Protein AF-A0A2A1ZSE4-F1 (afdb_monomer_lite)

pLDDT: mean 92.21, std 5.9, range [72.31, 97.88]

Sequence (73 aa):
MDPQLSALLELIMFFVFFPLAFQAFVAFDLSKFFKKNYNWQIQFIYIISAIIFAYLASNSLLRLFELMYIIFD

Secondary structure (DSSP, 8-state):
--HHHHHHHHHHHHHHHHHHHHHHHHHS-GGGTSPTT-HHHHHHHHHHHHHHHHHHHHHHHHHHHHHHHHHH-

Foldseek 3Di:
DPPVVLVVQLVVQLVVQLVVQLVVLVVPPCVVVDDPPPVVVSNVVSNVRSNVVSNVVSVVVSVVVVVVVVVPD

Structure (mmCIF, N/CA/C/O backbone):
data_AF-A0A2A1ZSE4-F1
#
_entry.id   AF-A0A2A1ZSE4-F1
#
loop_
_atom_site.group_PDB
_atom_site.id
_atom_site.type_symbol
_atom_site.label_atom_id
_atom_site.label_alt_id
_atom_site.label_comp_id
_atom_site.label_asym_id
_atom_site.label_entity_id
_atom_site.label_seq_id
_atom_site.pdbx_PDB_ins_code
_atom_site.Cartn_x
_atom_site.Cartn_y
_atom_site.Cartn_z
_atom_site.occupancy
_atom_site.B_iso_or_equiv
_atom_site.auth_seq_id
_atom_site.auth_comp_id
_atom_site.auth_asym_id
_atom_site.auth_atom_id
_atom_site.pdbx_PDB_model_num
ATOM 1 N N . MET A 1 1 ? 12.686 3.533 -20.505 1.00 74.06 1 MET A N 1
ATOM 2 C CA . MET A 1 1 ? 11.271 3.959 -20.611 1.00 74.06 1 MET A CA 1
ATOM 3 C C . MET A 1 1 ? 11.170 5.473 -20.534 1.00 74.06 1 MET A C 1
ATOM 5 O O . MET A 1 1 ? 12.017 6.095 -19.905 1.00 74.06 1 MET A O 1
ATOM 9 N N . ASP A 1 2 ? 10.155 6.052 -21.178 1.00 88.88 2 ASP A N 1
ATOM 10 C CA . ASP A 1 2 ? 9.821 7.471 -21.023 1.00 88.88 2 ASP A CA 1
ATOM 11 C C . ASP A 1 2 ? 9.479 7.770 -19.543 1.00 88.88 2 ASP A C 1
ATOM 13 O O . ASP A 1 2 ? 8.622 7.074 -18.984 1.00 88.88 2 ASP A O 1
ATOM 17 N N . PRO A 1 3 ? 10.110 8.772 -18.897 1.00 88.19 3 PRO A N 1
ATOM 18 C CA . PRO A 1 3 ? 9.850 9.119 -17.497 1.00 88.19 3 PRO A CA 1
ATOM 19 C C . PRO A 1 3 ? 8.376 9.407 -17.182 1.00 88.19 3 PRO A C 1
ATOM 21 O O . PRO A 1 3 ? 7.902 9.086 -16.092 1.00 88.19 3 PRO A O 1
ATOM 24 N N . GLN A 1 4 ? 7.634 9.991 -18.126 1.00 92.50 4 GLN A N 1
ATOM 25 C CA . GLN A 1 4 ? 6.209 10.283 -17.956 1.00 92.50 4 GLN A CA 1
ATOM 26 C C . GLN A 1 4 ? 5.386 8.995 -17.925 1.00 92.50 4 GLN A C 1
ATOM 28 O O . GLN A 1 4 ? 4.435 8.876 -17.152 1.00 92.50 4 GLN A O 1
ATOM 33 N N . LEU A 1 5 ? 5.778 8.011 -18.737 1.00 90.88 5 LEU A N 1
ATOM 34 C CA . LEU A 1 5 ? 5.110 6.718 -18.811 1.00 90.88 5 LEU A CA 1
ATOM 35 C C . LEU A 1 5 ? 5.385 5.887 -17.551 1.00 90.88 5 LEU A C 1
ATOM 37 O O . LEU A 1 5 ? 4.453 5.297 -17.007 1.00 90.88 5 LEU A O 1
ATOM 41 N N . SER A 1 6 ? 6.619 5.911 -17.032 1.00 90.69 6 SER A N 1
ATOM 42 C CA . SER A 1 6 ? 6.955 5.301 -15.737 1.00 90.69 6 SER A CA 1
ATOM 43 C C . SER A 1 6 ? 6.136 5.906 -14.588 1.00 90.69 6 SER A C 1
ATOM 45 O O . SER A 1 6 ? 5.541 5.165 -13.809 1.00 90.69 6 SER A O 1
ATOM 47 N N . ALA A 1 7 ? 6.025 7.237 -14.517 1.00 92.38 7 ALA A N 1
ATOM 48 C CA . ALA A 1 7 ? 5.249 7.908 -13.472 1.00 92.38 7 ALA A CA 1
ATOM 49 C C . ALA A 1 7 ? 3.744 7.589 -13.553 1.00 92.38 7 ALA A C 1
ATOM 51 O O . ALA A 1 7 ? 3.093 7.358 -12.532 1.00 92.38 7 ALA A O 1
ATOM 52 N N . LEU A 1 8 ? 3.184 7.538 -14.767 1.00 95.25 8 LEU A N 1
ATOM 53 C CA . LEU A 1 8 ? 1.790 7.146 -14.973 1.00 95.25 8 LEU A CA 1
ATOM 54 C C . LEU A 1 8 ? 1.547 5.693 -14.540 1.00 95.25 8 LEU A C 1
ATOM 56 O O . LEU A 1 8 ? 0.548 5.410 -13.877 1.00 95.25 8 LEU A O 1
ATOM 60 N N . LEU A 1 9 ? 2.459 4.780 -14.888 1.00 94.94 9 LEU A N 1
ATOM 61 C CA . LEU A 1 9 ? 2.374 3.378 -14.487 1.00 94.94 9 LEU A CA 1
ATOM 62 C C . LEU A 1 9 ? 2.448 3.235 -12.962 1.00 94.94 9 LEU A C 1
ATOM 64 O O . LEU A 1 9 ? 1.629 2.528 -12.379 1.00 94.94 9 LEU A O 1
ATOM 68 N N . GLU A 1 10 ? 3.382 3.931 -12.311 1.00 94.75 10 GLU A N 1
ATOM 69 C CA . GLU A 1 10 ? 3.512 3.931 -10.853 1.00 94.75 10 GLU A CA 1
ATOM 70 C C . GLU A 1 10 ? 2.226 4.418 -10.177 1.00 94.75 10 GLU A C 1
ATOM 72 O O . GLU A 1 10 ? 1.751 3.784 -9.234 1.00 94.75 10 GLU A O 1
ATOM 77 N N . LEU A 1 11 ? 1.613 5.487 -10.697 1.00 95.44 11 LEU A N 1
ATOM 78 C CA . LEU A 1 11 ? 0.352 6.017 -10.183 1.00 95.44 11 LEU A CA 1
ATOM 79 C C . LEU A 1 11 ? -0.788 4.995 -10.301 1.00 95.44 11 LEU A C 1
ATOM 81 O O . LEU A 1 11 ? -1.519 4.769 -9.336 1.00 95.44 11 LEU A O 1
ATOM 85 N N . ILE A 1 12 ? -0.936 4.357 -11.465 1.00 96.62 12 ILE A N 1
ATOM 86 C CA . ILE A 1 12 ? -1.952 3.316 -11.683 1.00 96.62 12 ILE A CA 1
ATOM 87 C C . ILE A 1 12 ? -1.721 2.153 -10.712 1.00 96.62 12 ILE A C 1
ATOM 89 O O . ILE A 1 12 ? -2.655 1.704 -10.047 1.00 96.62 12 ILE A O 1
ATOM 93 N N . MET A 1 13 ? -0.473 1.704 -10.583 1.00 96.06 13 MET A N 1
ATOM 94 C CA . MET A 1 13 ? -0.096 0.623 -9.675 1.00 96.06 13 MET A CA 1
ATOM 95 C C . MET A 1 13 ? -0.389 0.987 -8.220 1.00 96.06 13 MET A C 1
ATOM 97 O O . MET A 1 13 ? -0.942 0.165 -7.494 1.00 96.06 13 MET A O 1
ATOM 101 N N . PHE A 1 14 ? -0.110 2.220 -7.796 1.00 97.44 14 PHE A N 1
ATOM 102 C CA . PHE A 1 14 ? -0.451 2.693 -6.457 1.00 97.44 14 PHE A CA 1
ATOM 103 C C . PHE A 1 14 ? -1.955 2.576 -6.181 1.00 97.44 14 PHE A C 1
ATOM 105 O O . PHE A 1 14 ? -2.348 2.035 -5.149 1.00 97.44 14 PHE A O 1
ATOM 112 N N . PHE A 1 15 ? -2.809 3.009 -7.115 1.00 96.75 15 PHE A N 1
ATOM 113 C CA . PHE A 1 15 ? -4.263 2.896 -6.962 1.00 96.75 15 PHE A CA 1
ATOM 114 C C . PHE A 1 15 ? -4.770 1.451 -6.945 1.00 96.75 15 PHE A C 1
ATOM 116 O O . PHE A 1 15 ? -5.799 1.186 -6.328 1.00 96.75 15 PHE A O 1
ATOM 123 N N . VAL A 1 16 ? -4.058 0.516 -7.577 1.00 96.81 16 VAL A N 1
ATOM 124 C CA . VAL A 1 16 ? -4.363 -0.920 -7.499 1.00 96.81 16 VAL A CA 1
ATOM 125 C C . VAL A 1 16 ? -3.900 -1.509 -6.163 1.00 96.81 16 VAL A C 1
ATOM 127 O O . VAL A 1 16 ? -4.653 -2.236 -5.515 1.00 96.81 16 VAL A O 1
ATOM 130 N N . PHE A 1 17 ? -2.689 -1.181 -5.706 1.00 97.06 17 PHE A N 1
ATOM 131 C CA . PHE A 1 17 ? -2.137 -1.732 -4.466 1.00 97.06 17 PHE A CA 1
ATOM 132 C C . PHE A 1 17 ? -2.730 -1.123 -3.206 1.00 97.06 17 PHE A C 1
ATOM 134 O O . PHE A 1 17 ? -2.808 -1.813 -2.196 1.00 97.06 17 PHE A O 1
ATOM 141 N N . PHE A 1 18 ? -3.183 0.126 -3.242 1.00 97.44 18 PHE A N 1
ATOM 142 C CA . PHE A 1 18 ? -3.784 0.782 -2.087 1.00 97.44 18 PHE A CA 1
ATOM 143 C C . PHE A 1 18 ? -4.987 0.027 -1.496 1.00 97.44 18 PHE A C 1
ATOM 145 O O . PHE A 1 18 ? -4.927 -0.315 -0.313 1.00 97.44 18 PHE A O 1
ATOM 152 N N . PRO A 1 19 ? -6.055 -0.302 -2.251 1.00 96.88 19 PRO A N 1
ATOM 153 C CA . PRO A 1 19 ? -7.181 -1.056 -1.707 1.00 96.88 19 PRO A CA 1
ATOM 154 C C . PRO A 1 19 ? -6.777 -2.467 -1.260 1.00 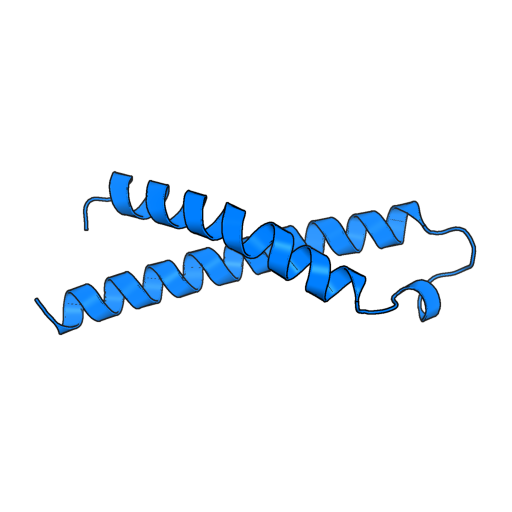96.88 19 PRO A C 1
ATOM 156 O O . PRO A 1 19 ? -7.289 -2.944 -0.249 1.00 96.88 19 PRO A O 1
ATOM 159 N N . LEU A 1 20 ? -5.834 -3.114 -1.955 1.00 96.19 20 LEU A N 1
ATOM 160 C CA . LEU A 1 20 ? -5.309 -4.429 -1.571 1.00 96.19 20 LEU A CA 1
ATOM 161 C C . LEU A 1 20 ? -4.573 -4.373 -0.225 1.00 96.19 20 LEU A C 1
ATOM 163 O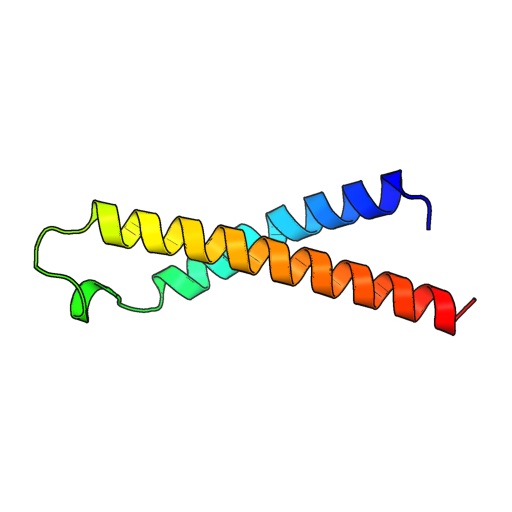 O . LEU A 1 20 ? -4.861 -5.158 0.677 1.00 96.19 20 LEU A O 1
ATOM 167 N N . ALA A 1 21 ? -3.661 -3.413 -0.069 1.00 96.06 21 ALA A N 1
ATOM 168 C CA . ALA A 1 21 ? -2.925 -3.185 1.165 1.00 96.06 21 ALA A CA 1
ATOM 169 C C . ALA A 1 21 ? -3.876 -2.799 2.301 1.00 96.06 21 ALA A C 1
ATOM 171 O O . ALA A 1 21 ? -3.767 -3.328 3.403 1.00 96.06 21 ALA A O 1
ATOM 172 N N . PHE A 1 22 ? -4.853 -1.930 2.034 1.00 96.06 22 PHE A N 1
ATOM 173 C CA . PHE A 1 22 ? -5.844 -1.529 3.026 1.00 96.06 22 PHE A CA 1
ATOM 174 C C . PHE A 1 22 ? -6.667 -2.716 3.533 1.00 96.06 22 PHE A C 1
ATOM 176 O O . PHE A 1 22 ? -6.784 -2.900 4.743 1.00 96.06 22 PHE A O 1
ATOM 183 N N . GLN A 1 23 ? -7.179 -3.563 2.635 1.00 95.75 23 GLN A N 1
ATOM 184 C CA . GLN A 1 23 ? -7.895 -4.782 3.024 1.00 95.75 23 GLN A CA 1
ATOM 185 C C . GLN A 1 23 ? -7.004 -5.737 3.825 1.00 95.75 23 GLN A C 1
ATOM 187 O O . GLN A 1 23 ? -7.450 -6.275 4.838 1.00 95.75 23 GLN A O 1
ATOM 192 N N . ALA A 1 24 ? -5.742 -5.903 3.418 1.00 94.88 24 ALA A N 1
ATOM 193 C CA . ALA A 1 24 ? -4.783 -6.721 4.151 1.00 94.88 24 ALA A CA 1
ATOM 194 C C . ALA A 1 24 ? -4.550 -6.186 5.573 1.00 94.88 24 ALA A C 1
ATOM 196 O O . ALA A 1 24 ? -4.582 -6.963 6.522 1.00 94.88 24 ALA A O 1
ATOM 197 N N . PHE A 1 25 ? -4.378 -4.870 5.743 1.00 94.19 25 PHE A N 1
ATOM 198 C CA . PHE A 1 25 ? -4.177 -4.261 7.059 1.00 94.19 25 PHE A CA 1
ATOM 199 C C . PHE A 1 25 ? -5.409 -4.337 7.952 1.00 94.19 25 PHE A C 1
ATOM 201 O O . PHE A 1 25 ? -5.273 -4.665 9.125 1.00 94.19 25 PHE A O 1
ATOM 208 N N . VAL A 1 26 ? -6.604 -4.099 7.409 1.00 92.31 26 VAL A N 1
ATOM 209 C CA . VAL A 1 26 ? -7.860 -4.201 8.169 1.00 92.31 26 VAL A CA 1
ATOM 210 C C . VAL A 1 26 ? -8.137 -5.638 8.627 1.00 92.31 26 VAL A C 1
ATOM 212 O O . VAL A 1 26 ? -8.758 -5.833 9.670 1.00 92.31 26 VAL A O 1
ATOM 215 N N . ALA A 1 27 ? -7.660 -6.647 7.889 1.00 92.00 27 ALA A N 1
ATOM 216 C CA . ALA A 1 27 ? -7.760 -8.046 8.302 1.00 92.00 27 ALA A CA 1
ATOM 217 C C . ALA A 1 27 ? -6.922 -8.364 9.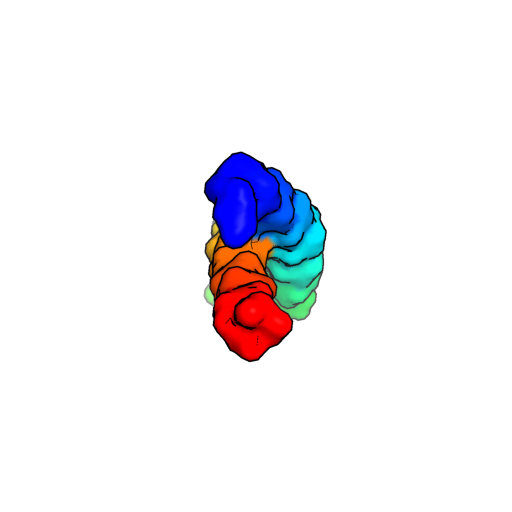556 1.00 92.00 27 ALA A C 1
ATOM 219 O O . ALA A 1 27 ? -7.231 -9.317 10.276 1.00 92.00 27 ALA A O 1
ATOM 220 N N . PHE A 1 28 ? -5.888 -7.569 9.853 1.00 90.50 28 PHE A N 1
ATOM 221 C CA . PHE A 1 28 ? -5.187 -7.658 11.129 1.00 90.50 28 PHE A CA 1
ATOM 222 C C . PHE A 1 28 ? -6.010 -6.972 12.212 1.00 90.50 28 PHE A C 1
ATOM 224 O O . PHE A 1 28 ? -6.237 -5.772 12.169 1.00 90.50 28 PHE A O 1
ATOM 231 N N . ASP A 1 29 ? -6.418 -7.722 13.230 1.00 86.06 29 ASP A N 1
ATOM 232 C CA . ASP A 1 29 ? -7.186 -7.173 14.343 1.00 86.06 29 ASP A CA 1
ATOM 233 C C . ASP A 1 29 ? -6.291 -6.380 15.319 1.00 86.06 29 ASP A C 1
ATOM 235 O O . ASP A 1 29 ? -5.847 -6.894 16.352 1.00 86.06 29 ASP A O 1
ATOM 239 N N . LEU A 1 30 ? -6.027 -5.104 15.002 1.00 85.25 30 LEU A N 1
ATOM 240 C CA . LEU A 1 30 ? -5.291 -4.197 15.892 1.00 85.25 30 LEU A CA 1
ATOM 241 C C . LEU A 1 30 ? -6.082 -3.822 17.151 1.00 85.25 30 LEU A C 1
ATOM 243 O O . LEU A 1 30 ? -5.489 -3.300 18.096 1.00 85.25 30 LEU A O 1
ATOM 247 N N . SER A 1 31 ? -7.386 -4.113 17.228 1.00 83.75 31 SER A N 1
ATOM 248 C CA . SER A 1 31 ? -8.194 -3.769 18.407 1.00 83.75 31 SER A CA 1
ATOM 249 C C . SER A 1 31 ? -7.697 -4.453 19.685 1.00 83.75 31 SER A C 1
ATOM 251 O O . SER A 1 31 ? -7.905 -3.935 20.777 1.00 83.75 31 SER A O 1
ATOM 253 N N . LYS A 1 32 ? -6.956 -5.562 19.552 1.00 83.06 32 LYS A N 1
ATOM 254 C CA . LYS A 1 32 ? -6.305 -6.273 20.662 1.00 83.06 32 LYS A CA 1
ATOM 255 C C . LYS A 1 32 ? -5.150 -5.500 21.303 1.00 83.06 32 LYS A C 1
ATOM 257 O O . LYS A 1 32 ? -4.850 -5.731 22.470 1.00 83.06 32 LYS A O 1
ATOM 262 N N . PHE A 1 33 ? -4.497 -4.607 20.559 1.00 84.62 33 PHE A N 1
ATOM 263 C CA . PHE A 1 33 ? -3.362 -3.814 21.048 1.00 84.62 33 PHE A CA 1
ATOM 264 C C . PHE A 1 33 ? -3.785 -2.448 21.596 1.00 84.62 33 PHE A C 1
ATOM 266 O O . PHE A 1 33 ? -3.071 -1.853 22.403 1.00 84.62 33 PHE A O 1
ATOM 273 N N . PHE A 1 34 ? -4.947 -1.948 21.179 1.00 84.94 34 PHE A N 1
ATOM 274 C CA . PHE A 1 34 ? -5.456 -0.639 21.571 1.00 84.94 34 PHE A CA 1
ATOM 275 C C . PHE A 1 34 ? -6.519 -0.746 22.669 1.00 84.94 34 PHE A C 1
ATOM 277 O O . PHE A 1 34 ? -7.248 -1.728 22.786 1.00 84.94 34 PHE A O 1
ATOM 284 N N . LYS A 1 35 ? -6.630 0.293 23.505 1.00 78.31 35 LYS A N 1
ATOM 285 C CA . LYS A 1 35 ? -7.698 0.372 24.510 1.00 78.31 35 LYS A CA 1
ATOM 286 C C . LYS A 1 35 ? -9.064 0.510 23.824 1.00 78.31 35 LYS A C 1
ATOM 288 O O . LYS A 1 35 ? -9.185 1.036 22.716 1.00 78.31 35 LYS A O 1
ATOM 293 N N . LYS A 1 36 ? -10.117 0.084 24.523 1.00 73.38 36 LYS 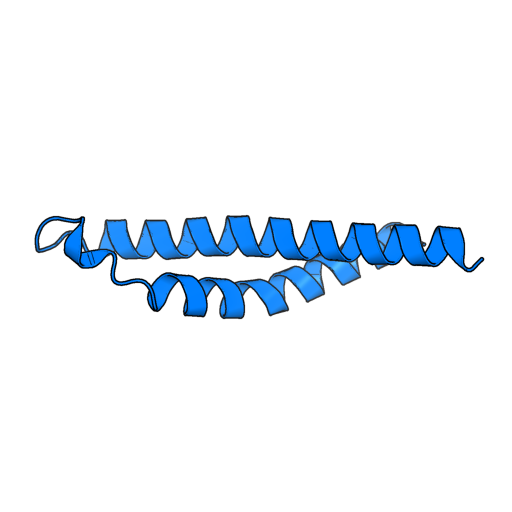A N 1
ATOM 294 C CA . LYS A 1 36 ? -11.510 0.250 24.084 1.00 73.38 36 LYS A CA 1
ATOM 295 C C . LYS A 1 36 ? -11.785 1.745 23.805 1.00 73.38 36 LYS A C 1
ATOM 297 O O . LYS A 1 36 ? -11.413 2.577 24.627 1.00 73.38 36 LYS A O 1
ATOM 302 N N . ASN A 1 37 ? -12.411 2.062 22.664 1.00 81.12 37 ASN A N 1
ATOM 303 C CA . ASN A 1 37 ? -12.730 3.406 22.122 1.00 81.12 37 ASN A CA 1
ATOM 304 C C . ASN A 1 37 ? -11.652 4.140 21.295 1.00 81.12 37 ASN A C 1
ATOM 306 O O . ASN A 1 37 ? -11.888 5.274 20.887 1.00 81.12 37 ASN A O 1
ATOM 310 N N . TYR A 1 38 ? -10.527 3.510 20.951 1.00 88.00 38 TYR A N 1
ATOM 311 C CA . TYR A 1 38 ? -9.491 4.129 20.102 1.00 88.00 38 TYR A CA 1
ATOM 312 C C . TYR A 1 38 ? -9.688 3.858 18.594 1.00 88.00 38 TYR A C 1
ATOM 314 O O . TYR A 1 38 ? -8.731 3.694 17.838 1.00 88.00 38 TYR A O 1
ATOM 322 N N . ASN A 1 39 ? -10.945 3.796 18.136 1.00 88.19 39 ASN A N 1
ATOM 323 C CA . ASN A 1 39 ? -11.277 3.420 16.755 1.00 88.19 39 ASN A CA 1
ATOM 324 C C . ASN A 1 39 ? -10.660 4.364 15.716 1.00 88.19 39 ASN A C 1
ATOM 326 O O . ASN A 1 39 ? -10.202 3.903 14.675 1.00 88.19 39 ASN A O 1
ATOM 330 N N . TRP A 1 40 ? -10.616 5.669 16.002 1.00 90.25 40 TRP A N 1
ATOM 331 C CA . TRP A 1 40 ? -10.050 6.651 15.075 1.00 90.25 40 TRP A CA 1
ATOM 332 C C . TRP A 1 40 ? -8.542 6.447 14.880 1.00 90.25 40 TRP A C 1
ATOM 334 O O . TRP A 1 40 ? -8.054 6.476 13.755 1.00 90.25 40 TRP A O 1
ATOM 344 N N . GLN A 1 41 ? -7.811 6.156 15.958 1.00 92.75 41 GLN A N 1
ATOM 345 C CA . GLN A 1 41 ? -6.375 5.883 15.910 1.00 92.75 41 GLN A CA 1
ATOM 346 C C . GLN A 1 41 ? -6.081 4.588 15.148 1.00 92.75 41 GLN A C 1
ATOM 348 O O . GLN A 1 41 ? -5.160 4.551 14.338 1.00 92.75 41 GLN A O 1
ATOM 353 N N . ILE A 1 42 ? -6.885 3.545 15.366 1.00 91.88 42 ILE A N 1
ATOM 354 C CA . ILE A 1 42 ? -6.755 2.268 14.653 1.00 91.88 42 ILE A CA 1
ATOM 355 C C . ILE A 1 42 ? -6.979 2.469 13.146 1.00 91.88 42 ILE A C 1
ATOM 357 O O . ILE A 1 42 ? -6.165 2.032 12.337 1.00 91.88 42 ILE A O 1
ATOM 361 N N . GLN A 1 43 ? -8.044 3.181 12.763 1.00 92.88 43 GLN A N 1
ATOM 362 C CA . GLN A 1 43 ? -8.324 3.494 11.357 1.00 92.88 43 GLN A CA 1
ATOM 363 C C . GLN A 1 43 ? -7.212 4.329 10.722 1.00 92.88 43 GLN A C 1
ATOM 365 O O . GLN A 1 43 ? -6.794 4.047 9.601 1.00 92.88 43 GLN A O 1
ATOM 370 N N . PHE A 1 44 ? -6.703 5.326 11.445 1.00 94.62 44 PHE A N 1
ATOM 371 C CA . PHE A 1 44 ? -5.591 6.150 10.990 1.00 94.62 44 PHE A CA 1
ATOM 372 C C . PHE A 1 44 ? -4.335 5.312 10.720 1.00 94.62 44 PHE A C 1
ATOM 374 O O . PHE A 1 44 ? -3.703 5.479 9.678 1.00 94.62 44 PHE A O 1
ATOM 381 N N . ILE A 1 45 ? -4.018 4.361 11.604 1.00 94.56 45 ILE A N 1
ATOM 382 C CA . ILE A 1 45 ? -2.899 3.431 11.411 1.00 94.56 45 ILE A CA 1
ATOM 383 C C . ILE A 1 45 ? -3.121 2.572 10.167 1.00 94.56 45 ILE A C 1
ATOM 385 O O . ILE A 1 45 ? -2.219 2.497 9.340 1.00 94.56 45 ILE A O 1
ATOM 389 N N . TYR A 1 46 ? -4.309 1.991 9.975 1.00 94.38 46 TYR A N 1
ATOM 390 C CA . TYR A 1 46 ? -4.590 1.202 8.771 1.00 94.38 46 TYR A CA 1
ATOM 391 C C . TYR A 1 46 ? -4.408 2.003 7.483 1.00 94.38 46 TYR A C 1
ATOM 393 O O . TYR A 1 46 ? -3.793 1.507 6.542 1.00 94.38 46 TYR A O 1
ATOM 401 N N . ILE A 1 47 ? -4.907 3.242 7.440 1.00 95.88 47 ILE A N 1
ATOM 402 C CA . ILE A 1 47 ? -4.776 4.107 6.261 1.00 95.88 47 ILE A CA 1
ATOM 403 C C . ILE A 1 47 ? -3.304 4.427 6.001 1.00 95.88 47 ILE A C 1
ATOM 405 O O . ILE A 1 47 ? -2.835 4.248 4.880 1.00 95.88 47 ILE A O 1
ATOM 409 N N . ILE A 1 48 ? -2.556 4.857 7.022 1.00 97.25 48 ILE A N 1
ATOM 410 C CA . ILE A 1 48 ? -1.136 5.193 6.860 1.00 97.25 48 ILE A CA 1
ATOM 411 C C . ILE A 1 48 ? -0.328 3.973 6.427 1.00 97.25 48 ILE A C 1
ATOM 413 O O . ILE A 1 48 ? 0.444 4.062 5.473 1.00 97.25 48 ILE A O 1
ATOM 417 N N . SER A 1 49 ? -0.517 2.829 7.086 1.00 96.25 49 SER A N 1
ATOM 418 C CA . SER A 1 49 ? 0.159 1.588 6.717 1.00 96.25 49 SER A CA 1
ATOM 419 C C . SER A 1 49 ? -0.167 1.188 5.278 1.00 96.25 49 SER A C 1
ATOM 421 O O . SER A 1 49 ? 0.746 0.856 4.526 1.00 96.25 49 SER A O 1
ATOM 423 N N . ALA A 1 50 ? -1.429 1.303 4.856 1.00 97.19 50 ALA A N 1
ATOM 424 C CA . ALA A 1 50 ? -1.834 1.013 3.486 1.00 97.19 50 ALA A CA 1
ATOM 425 C C . ALA A 1 50 ? -1.178 1.949 2.462 1.00 97.19 50 ALA A C 1
ATOM 427 O O . ALA A 1 50 ? -0.678 1.463 1.452 1.00 97.19 50 ALA A O 1
ATOM 428 N N . ILE A 1 51 ? -1.122 3.262 2.723 1.00 97.69 51 ILE A N 1
ATOM 429 C CA . ILE A 1 51 ? -0.450 4.232 1.839 1.00 97.69 51 ILE A CA 1
ATOM 430 C C . ILE A 1 51 ? 1.034 3.885 1.696 1.00 97.69 51 ILE A C 1
ATOM 432 O O . ILE A 1 51 ? 1.544 3.813 0.579 1.00 97.69 51 ILE A O 1
ATOM 436 N N . ILE A 1 52 ? 1.722 3.639 2.816 1.00 97.88 52 ILE A N 1
ATOM 437 C CA . ILE A 1 52 ? 3.156 3.321 2.817 1.00 97.88 52 ILE A CA 1
ATOM 438 C C . ILE A 1 52 ? 3.416 2.048 2.011 1.00 97.88 52 ILE A C 1
ATOM 440 O O . ILE A 1 52 ? 4.285 2.033 1.143 1.00 97.88 52 ILE A O 1
ATOM 444 N N . PHE A 1 53 ? 2.657 0.982 2.265 1.00 97.50 53 PHE A N 1
ATOM 445 C CA . PHE A 1 53 ? 2.854 -0.287 1.568 1.00 97.50 53 PHE A CA 1
ATOM 446 C C . PHE A 1 53 ? 2.469 -0.225 0.096 1.00 97.50 53 PHE A C 1
ATOM 448 O O . PHE A 1 53 ? 3.163 -0.820 -0.722 1.00 97.50 53 PHE A O 1
ATOM 455 N N . ALA A 1 54 ? 1.410 0.501 -0.259 1.00 97.75 54 ALA A N 1
ATOM 456 C CA . ALA A 1 54 ? 1.028 0.692 -1.651 1.00 97.75 54 ALA A CA 1
ATOM 457 C C . ALA A 1 54 ? 2.121 1.419 -2.436 1.00 97.75 54 ALA A C 1
ATOM 459 O O . ALA A 1 54 ? 2.470 0.975 -3.525 1.00 97.75 54 ALA A O 1
ATOM 460 N N . TYR A 1 55 ? 2.710 2.467 -1.849 1.00 97.31 55 TYR A N 1
ATOM 461 C CA . TYR A 1 55 ? 3.846 3.183 -2.429 1.00 97.31 55 TYR A CA 1
ATOM 462 C C . TYR A 1 55 ? 5.082 2.290 -2.573 1.00 97.31 55 TYR A C 1
ATOM 464 O O . TYR A 1 55 ? 5.720 2.261 -3.623 1.00 97.31 55 TYR A O 1
ATOM 472 N N . LEU A 1 56 ? 5.424 1.525 -1.531 1.00 97.44 56 LEU A N 1
ATOM 473 C CA . LEU A 1 56 ? 6.556 0.603 -1.600 1.00 97.44 56 LEU A CA 1
ATOM 474 C C . LEU A 1 56 ? 6.336 -0.461 -2.681 1.00 97.44 56 LEU A C 1
ATOM 476 O O . LEU A 1 56 ? 7.239 -0.706 -3.474 1.00 97.44 56 LEU A O 1
ATOM 480 N N . ALA A 1 57 ? 5.141 -1.046 -2.757 1.00 96.88 57 ALA A N 1
ATOM 481 C CA . ALA A 1 57 ? 4.802 -2.049 -3.759 1.00 96.88 57 ALA A CA 1
ATOM 482 C C . ALA A 1 57 ? 4.836 -1.482 -5.186 1.00 96.88 57 ALA A C 1
ATOM 484 O O . ALA A 1 57 ? 5.445 -2.098 -6.062 1.00 96.88 57 ALA A O 1
ATOM 485 N N . SER A 1 58 ? 4.235 -0.309 -5.421 1.00 97.12 58 SER A N 1
ATOM 486 C CA . SER A 1 58 ? 4.229 0.335 -6.740 1.00 97.12 58 SER A CA 1
ATOM 487 C C . SER A 1 58 ? 5.645 0.671 -7.204 1.00 97.12 58 SER A C 1
ATOM 489 O O . SER A 1 58 ? 6.024 0.296 -8.312 1.00 97.12 58 SER A O 1
ATOM 491 N N . ASN A 1 59 ? 6.456 1.285 -6.340 1.00 96.00 59 ASN A N 1
ATOM 492 C CA . ASN A 1 59 ? 7.844 1.635 -6.641 1.00 96.00 59 ASN A CA 1
ATOM 493 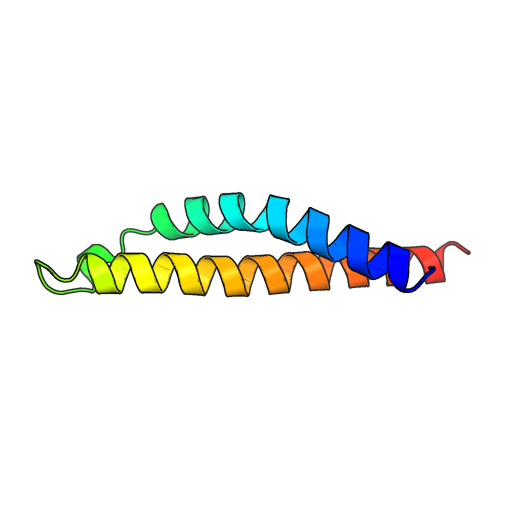C C . ASN A 1 59 ? 8.719 0.384 -6.846 1.00 96.00 59 ASN A C 1
ATOM 495 O O . ASN A 1 59 ? 9.513 0.322 -7.783 1.00 96.00 59 ASN A O 1
ATOM 499 N N . SER A 1 60 ? 8.568 -0.654 -6.015 1.00 96.38 60 SER A N 1
ATOM 500 C CA . SER A 1 60 ? 9.305 -1.912 -6.189 1.00 96.38 60 SER A CA 1
ATOM 501 C C . SER A 1 60 ? 8.968 -2.608 -7.508 1.00 96.38 60 SER A C 1
ATOM 503 O O . SER A 1 60 ? 9.873 -3.109 -8.173 1.00 96.38 60 SER A O 1
ATOM 505 N N . LEU A 1 61 ? 7.696 -2.623 -7.912 1.00 95.75 61 LEU A N 1
ATOM 506 C CA . LEU A 1 61 ? 7.285 -3.220 -9.183 1.00 95.75 61 LEU A CA 1
ATOM 507 C C . LEU A 1 61 ? 7.729 -2.399 -10.390 1.00 95.75 61 LEU A C 1
ATOM 509 O O . LEU A 1 61 ? 8.190 -2.987 -11.363 1.00 95.75 61 LEU A O 1
ATOM 513 N N . LEU A 1 62 ? 7.668 -1.067 -10.314 1.00 95.25 62 LEU A N 1
ATOM 514 C CA . LEU A 1 62 ? 8.222 -0.197 -11.351 1.00 95.25 62 LEU A CA 1
ATOM 515 C C . LEU A 1 62 ? 9.711 -0.494 -11.571 1.00 95.25 62 LEU A C 1
ATOM 517 O O . LEU A 1 62 ? 10.126 -0.757 -12.696 1.00 95.25 62 LEU A O 1
ATOM 521 N N . ARG A 1 63 ? 10.499 -0.552 -10.489 1.00 94.62 63 ARG A N 1
ATOM 522 C CA . ARG A 1 63 ? 11.929 -0.889 -10.561 1.00 94.62 63 ARG A CA 1
ATOM 523 C C . ARG A 1 63 ? 12.175 -2.272 -11.155 1.00 94.62 63 ARG A C 1
ATOM 525 O O . ARG A 1 63 ? 13.133 -2.450 -11.898 1.00 94.62 63 ARG A O 1
ATOM 532 N N . LEU A 1 64 ? 11.328 -3.255 -10.844 1.00 94.75 64 LEU A N 1
ATOM 533 C CA . LEU A 1 64 ? 11.412 -4.577 -11.466 1.00 94.75 64 LEU A CA 1
ATOM 534 C C . LEU A 1 64 ? 11.154 -4.506 -12.975 1.00 94.75 64 LEU A C 1
ATOM 536 O O . LEU A 1 64 ? 11.909 -5.109 -13.733 1.00 94.75 64 LEU A O 1
ATOM 540 N N . PHE A 1 65 ? 10.142 -3.757 -13.423 1.00 92.19 65 PHE A N 1
ATOM 541 C CA . PHE A 1 65 ? 9.890 -3.558 -14.853 1.00 92.19 65 PHE A CA 1
ATOM 542 C C . PHE A 1 65 ? 11.04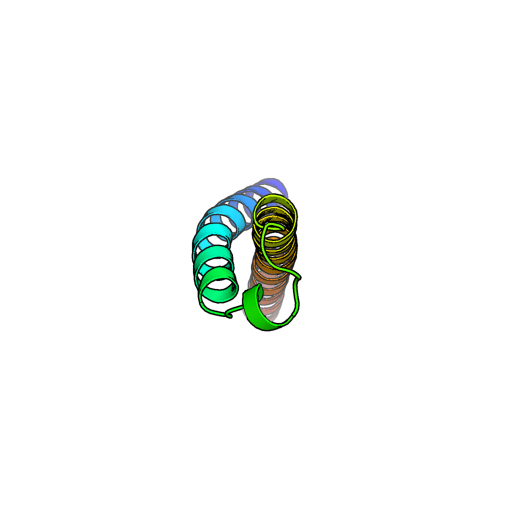8 -2.853 -15.556 1.00 92.19 65 PHE A C 1
ATOM 544 O O . PHE A 1 65 ? 11.442 -3.283 -16.636 1.00 92.19 65 PHE A O 1
ATOM 551 N N . GLU A 1 66 ? 11.625 -1.822 -14.942 1.00 92.12 66 GLU A N 1
ATOM 552 C CA . GLU A 1 66 ? 12.790 -1.117 -15.483 1.00 92.12 66 GLU A CA 1
ATOM 553 C C . GLU A 1 66 ? 14.006 -2.039 -15.611 1.00 92.12 66 GLU A C 1
ATOM 555 O O . GLU A 1 66 ? 14.657 -2.053 -16.653 1.00 92.12 66 GLU A O 1
ATOM 560 N N . LEU A 1 67 ? 14.286 -2.854 -14.588 1.00 93.81 67 LEU A N 1
ATOM 561 C CA . LEU A 1 67 ? 15.372 -3.833 -14.637 1.00 93.81 67 LEU A CA 1
ATOM 562 C C . LEU A 1 67 ? 15.137 -4.893 -15.713 1.00 93.81 67 LEU A C 1
ATOM 564 O O . LEU A 1 67 ? 16.064 -5.216 -16.447 1.00 93.81 67 LEU A O 1
ATOM 568 N N . MET A 1 68 ? 13.915 -5.419 -15.834 1.00 93.38 68 MET A N 1
ATOM 569 C CA . MET A 1 68 ? 13.588 -6.357 -16.910 1.00 93.38 68 MET A CA 1
ATOM 570 C C . MET A 1 68 ? 13.781 -5.707 -18.279 1.00 93.38 68 MET A C 1
ATOM 572 O O . MET A 1 68 ? 14.425 -6.297 -19.134 1.00 93.38 68 MET A O 1
ATOM 576 N N . TYR A 1 69 ? 13.287 -4.485 -18.473 1.00 90.25 69 TYR A N 1
ATOM 577 C CA . TYR A 1 69 ? 13.463 -3.750 -19.723 1.00 90.25 69 TYR A CA 1
ATOM 578 C C . TYR A 1 69 ? 14.947 -3.613 -20.095 1.00 90.25 69 TYR A C 1
ATOM 580 O O . TYR A 1 69 ? 15.319 -3.941 -21.210 1.00 90.25 69 TYR A O 1
ATOM 588 N N . ILE A 1 70 ? 15.805 -3.240 -19.140 1.00 91.56 70 ILE A N 1
ATOM 589 C CA . ILE A 1 70 ? 17.261 -3.138 -19.349 1.00 91.56 70 ILE A CA 1
ATOM 590 C C . ILE A 1 70 ? 17.911 -4.491 -19.691 1.00 91.56 70 ILE A C 1
ATOM 592 O O . ILE A 1 70 ? 18.922 -4.519 -20.380 1.00 91.56 70 ILE A O 1
ATOM 596 N N . ILE A 1 71 ? 17.394 -5.605 -19.167 1.00 93.00 71 ILE A N 1
ATOM 597 C CA . ILE A 1 71 ? 17.960 -6.944 -19.406 1.00 93.00 71 ILE A CA 1
ATOM 598 C C . ILE A 1 71 ? 17.568 -7.497 -20.785 1.00 93.00 71 ILE A C 1
ATOM 600 O O . ILE A 1 71 ? 18.317 -8.297 -21.345 1.00 93.00 71 ILE A O 1
ATOM 604 N N . PHE A 1 72 ? 16.385 -7.139 -21.292 1.00 85.12 72 PHE A N 1
ATOM 605 C CA . PHE A 1 72 ? 15.806 -7.733 -22.501 1.00 85.12 72 PHE A CA 1
ATOM 606 C C . PHE A 1 72 ? 15.923 -6.867 -23.770 1.00 85.12 72 PHE A C 1
ATOM 608 O O . PHE A 1 72 ? 15.695 -7.415 -24.850 1.00 85.12 72 PHE A O 1
ATOM 615 N N . ASP A 1 73 ? 16.280 -5.583 -23.655 1.00 72.31 73 ASP A N 1
ATOM 616 C CA . ASP A 1 73 ? 16.707 -4.710 -24.771 1.00 72.31 73 ASP A CA 1
ATOM 617 C C . ASP A 1 73 ? 18.239 -4.713 -24.937 1.00 72.31 73 ASP A C 1
ATOM 619 O O . ASP A 1 73 ? 18.707 -4.680 -26.100 1.00 72.31 73 ASP A O 1
#

Radius of gyration: 16.29 Å; chains: 1; bounding box: 31×18×49 Å